Protein AF-A0A955P5E0-F1 (afdb_monomer_lite)

Radius of gyration: 22.71 Å; chains: 1; bounding box: 50×27×68 Å

Foldseek 3Di:
DPLVVLCVPLVVLLVLLVVLLVLLCCLQPVPDLPPDPPPPDDPPLPPDPFDWDQDPVRDIDGQDDDPPPPPPPPCDPVNLVVLLVVLNVLSVVLNVLSVVSNVLSVCSSVVPDDPPVVVVVSVVSNVPSSVSSVVSSVSSCVSNVNDNDDDD

pLDDT: mean 70.62, std 19.81, range [34.47, 94.75]

Sequence (152 aa):
MRLRNRILIGVPYSAIGLFLAAVAVFDVFWFPGIEDYEPPHACACGECLHSFVRSLDGNMYCSVFPPREVKMASVTTGAVISRRVLGSLVALSALAAAMLSLLIGVSWMSGRATPDIARKWFNFVAIILPPIALCLLIKSVELKAVYGFTPL

Structure (mmCIF, N/CA/C/O backbone):
data_AF-A0A955P5E0-F1
#
_entry.id   AF-A0A955P5E0-F1
#
loop_
_atom_site.group_PDB
_atom_site.id
_atom_site.type_symbol
_atom_site.label_atom_id
_atom_site.label_alt_id
_atom_site.label_comp_id
_atom_site.label_asym_id
_atom_site.label_entity_id
_atom_site.label_seq_id
_atom_site.pdbx_PDB_ins_code
_atom_site.Cartn_x
_atom_site.Cartn_y
_atom_site.Cartn_z
_atom_site.occupancy
_atom_site.B_iso_or_equiv
_atom_site.auth_seq_id
_atom_site.auth_comp_id
_atom_site.auth_asym_id
_atom_site.auth_atom_id
_atom_site.pdbx_PDB_model_num
ATOM 1 N N . MET A 1 1 ? -19.919 4.080 24.667 1.00 64.06 1 MET A N 1
ATOM 2 C CA . MET A 1 1 ? -20.421 3.961 23.272 1.00 64.06 1 MET A CA 1
ATOM 3 C C . MET A 1 1 ? -21.259 2.694 23.170 1.00 64.06 1 MET A C 1
ATOM 5 O O . MET A 1 1 ? -20.769 1.658 23.600 1.00 64.06 1 MET A O 1
ATOM 9 N N . ARG A 1 2 ? -22.493 2.758 22.644 1.00 81.31 2 ARG A N 1
ATOM 10 C CA . ARG A 1 2 ? -23.329 1.562 22.411 1.00 81.31 2 ARG A CA 1
ATOM 11 C C . ARG A 1 2 ? -22.650 0.637 21.389 1.00 81.31 2 ARG A C 1
ATOM 13 O O . ARG A 1 2 ? -22.046 1.144 20.445 1.00 81.31 2 ARG A O 1
ATOM 20 N N . LEU A 1 3 ? -22.778 -0.683 21.557 1.00 81.31 3 LEU A N 1
ATOM 21 C CA . LEU A 1 3 ? -22.206 -1.715 20.671 1.00 81.31 3 LEU A CA 1
ATOM 22 C C . LEU A 1 3 ? -22.470 -1.420 19.184 1.00 81.31 3 LEU A C 1
ATOM 24 O O . LEU A 1 3 ? -21.552 -1.437 18.371 1.00 81.31 3 LEU A O 1
ATOM 28 N N . ARG A 1 4 ? -23.702 -1.011 18.860 1.00 84.06 4 ARG A N 1
ATOM 29 C CA . ARG A 1 4 ? -24.124 -0.594 17.516 1.00 84.06 4 ARG A CA 1
ATOM 30 C C . ARG A 1 4 ? -23.232 0.494 16.900 1.00 84.06 4 ARG A C 1
ATOM 32 O O . ARG A 1 4 ? -22.863 0.381 15.739 1.00 84.06 4 ARG A O 1
ATOM 39 N N . ASN A 1 5 ? -22.827 1.509 17.666 1.00 81.06 5 ASN A N 1
ATOM 40 C CA . ASN A 1 5 ? -21.969 2.585 17.150 1.00 81.06 5 ASN A CA 1
ATOM 41 C C . ASN A 1 5 ? -20.523 2.120 16.931 1.00 81.06 5 ASN A C 1
ATOM 43 O O . ASN A 1 5 ? -19.829 2.685 16.096 1.00 81.06 5 ASN A O 1
ATOM 47 N N . ARG A 1 6 ? -20.061 1.102 17.671 1.00 81.06 6 ARG A N 1
ATOM 48 C CA . ARG A 1 6 ? -18.726 0.519 17.468 1.00 81.06 6 ARG A CA 1
ATOM 49 C C . ARG A 1 6 ? -18.668 -0.265 16.161 1.00 81.06 6 ARG A C 1
ATOM 51 O O . ARG A 1 6 ? -17.717 -0.102 15.411 1.00 81.06 6 ARG A O 1
ATOM 58 N N . ILE A 1 7 ? -19.707 -1.050 15.878 1.00 84.94 7 ILE A N 1
ATOM 59 C CA . ILE A 1 7 ? -19.813 -1.854 14.652 1.00 84.94 7 ILE A CA 1
ATOM 60 C C . ILE A 1 7 ? -19.956 -0.951 13.422 1.00 84.94 7 ILE A C 1
ATOM 62 O O . ILE A 1 7 ? -19.221 -1.126 12.457 1.00 84.94 7 ILE A O 1
ATOM 66 N N . LEU A 1 8 ? -20.840 0.054 13.483 1.00 85.81 8 LEU A N 1
ATOM 67 C CA . LEU A 1 8 ? -21.089 0.976 12.365 1.00 85.81 8 LEU A CA 1
ATOM 68 C C . LEU A 1 8 ? -19.836 1.725 11.897 1.00 85.81 8 LEU A C 1
ATOM 70 O O . LEU A 1 8 ? -19.755 2.091 10.731 1.00 85.81 8 LEU A O 1
ATOM 74 N N . ILE A 1 9 ? -18.880 1.960 12.797 1.00 81.31 9 ILE A N 1
ATOM 75 C CA . ILE A 1 9 ? -17.630 2.649 12.473 1.00 81.31 9 ILE A CA 1
ATOM 76 C C . ILE A 1 9 ? -16.530 1.631 12.164 1.00 81.31 9 ILE A C 1
ATOM 78 O O . ILE A 1 9 ? -15.869 1.741 11.141 1.00 81.31 9 ILE A O 1
ATOM 82 N N . GLY A 1 10 ? -16.343 0.618 13.014 1.00 82.31 10 GLY A N 1
ATOM 83 C CA . GLY A 1 10 ? -15.235 -0.329 12.891 1.00 82.31 10 GLY A CA 1
ATOM 84 C C . GLY A 1 10 ? -15.286 -1.196 11.631 1.00 82.31 10 GLY A C 1
ATOM 85 O O . GLY A 1 10 ? -14.245 -1.410 11.015 1.00 82.31 10 GLY A O 1
ATOM 86 N N . VAL A 1 11 ? -16.478 -1.641 11.209 1.00 89.25 11 VAL A N 1
ATOM 87 C CA . VAL A 1 11 ? -16.633 -2.522 10.036 1.00 89.25 11 VAL A CA 1
ATOM 88 C C . VAL A 1 11 ? -16.156 -1.851 8.740 1.00 89.25 11 VAL A C 1
ATOM 90 O O . VAL A 1 11 ? -15.327 -2.457 8.061 1.00 89.25 11 VAL A O 1
ATOM 93 N N . PRO A 1 12 ? -16.580 -0.616 8.396 1.00 87.94 12 PRO A N 1
ATOM 94 C CA . PRO A 1 12 ? -16.049 0.091 7.231 1.00 87.94 12 PRO A CA 1
ATOM 95 C C . PRO A 1 12 ? -14.524 0.221 7.225 1.00 87.94 12 PRO A C 1
ATOM 97 O O . PRO A 1 12 ? -13.898 -0.065 6.210 1.00 87.94 12 PRO A O 1
ATOM 100 N N . TYR A 1 13 ? -13.907 0.596 8.353 1.00 84.62 13 TYR A N 1
ATOM 101 C CA . TYR A 1 13 ? -12.447 0.732 8.425 1.00 84.62 13 TYR A CA 1
ATOM 102 C C . TYR A 1 13 ? -11.733 -0.609 8.242 1.00 84.62 13 TYR A C 1
ATOM 104 O O . TYR A 1 13 ? -10.746 -0.679 7.514 1.00 84.62 13 TYR A O 1
ATOM 112 N N . SER A 1 14 ? -12.249 -1.686 8.840 1.00 88.19 14 SER A N 1
ATOM 113 C CA . SER A 1 14 ? -11.702 -3.028 8.627 1.00 88.19 14 SER A CA 1
ATOM 114 C C . SER A 1 14 ? -11.865 -3.496 7.181 1.00 88.19 14 SER A C 1
ATOM 116 O O . SER A 1 14 ? -10.928 -4.061 6.629 1.00 88.19 14 SER A O 1
ATOM 118 N N . ALA A 1 15 ? -13.009 -3.230 6.548 1.00 92.00 15 ALA A N 1
ATOM 119 C CA . ALA A 1 15 ? -13.243 -3.586 5.150 1.00 92.00 15 ALA A CA 1
ATOM 120 C C . ALA A 1 15 ? -12.300 -2.828 4.202 1.00 92.00 15 ALA A C 1
ATOM 122 O O . ALA A 1 15 ? -11.690 -3.440 3.328 1.00 92.00 15 ALA A O 1
ATOM 123 N N . ILE A 1 16 ? -12.125 -1.519 4.412 1.00 91.38 16 ILE A N 1
ATOM 124 C CA . ILE A 1 16 ? -11.198 -0.690 3.632 1.00 91.38 16 ILE A CA 1
ATOM 125 C C . ILE A 1 16 ? -9.754 -1.163 3.833 1.00 91.38 16 ILE A C 1
ATOM 127 O O . ILE A 1 16 ? -9.035 -1.357 2.857 1.00 91.38 16 ILE A O 1
ATOM 131 N N . GLY A 1 17 ? -9.334 -1.392 5.081 1.00 89.44 17 GLY A N 1
ATOM 132 C CA . GLY A 1 17 ? -7.995 -1.894 5.389 1.00 89.44 17 GLY A CA 1
ATOM 133 C C . GLY A 1 17 ? -7.722 -3.257 4.753 1.00 89.44 17 GLY A C 1
ATOM 134 O O . GLY A 1 17 ? -6.666 -3.452 4.158 1.00 89.44 17 GLY A O 1
ATOM 135 N N . LEU A 1 18 ? -8.691 -4.177 4.808 1.00 93.69 18 LEU A N 1
ATOM 136 C CA . LEU A 1 18 ? -8.588 -5.495 4.180 1.00 93.69 18 LEU A CA 1
ATOM 137 C C . LEU A 1 18 ? -8.485 -5.397 2.653 1.00 93.69 18 LEU A C 1
ATOM 139 O O . LEU A 1 18 ? -7.633 -6.052 2.060 1.00 93.69 18 LEU A O 1
ATOM 143 N N . PHE A 1 19 ? -9.320 -4.566 2.024 1.00 94.56 19 PHE A N 1
ATOM 144 C CA . PHE A 1 19 ? -9.276 -4.335 0.581 1.00 94.56 19 PHE A CA 1
ATOM 145 C C . PHE A 1 19 ? -7.917 -3.774 0.147 1.00 94.56 19 PHE A C 1
ATOM 147 O O . PHE A 1 19 ? -7.276 -4.328 -0.743 1.00 94.56 19 PHE A O 1
ATOM 154 N N . LEU A 1 20 ? -7.434 -2.724 0.818 1.00 92.44 20 LEU A N 1
ATOM 155 C CA . LEU A 1 20 ? -6.132 -2.123 0.520 1.00 92.44 20 LEU A CA 1
ATOM 156 C C . LEU A 1 20 ? -4.980 -3.107 0.755 1.00 92.44 20 LEU A C 1
ATOM 158 O O . LEU A 1 20 ? -4.034 -3.124 -0.025 1.00 92.44 20 LEU A O 1
ATOM 162 N N . ALA A 1 21 ? -5.063 -3.951 1.787 1.00 92.38 21 ALA A N 1
ATOM 163 C CA . ALA A 1 21 ? -4.054 -4.970 2.053 1.00 92.38 21 ALA A CA 1
ATOM 164 C C . ALA A 1 21 ? -4.041 -6.039 0.954 1.00 92.38 21 ALA A C 1
ATOM 166 O O . ALA A 1 21 ? -2.968 -6.408 0.489 1.00 92.38 21 ALA A O 1
ATOM 167 N N . ALA A 1 22 ? -5.210 -6.491 0.491 1.00 92.75 22 ALA A N 1
ATOM 168 C CA . ALA A 1 22 ? -5.310 -7.437 -0.617 1.00 92.75 22 ALA A CA 1
ATOM 169 C C . ALA A 1 22 ? -4.708 -6.864 -1.911 1.00 92.75 22 ALA A C 1
ATOM 171 O O . ALA A 1 22 ? -3.921 -7.540 -2.569 1.00 92.75 22 ALA A O 1
ATOM 172 N N . VAL A 1 23 ? -5.008 -5.599 -2.233 1.00 90.06 23 VAL A N 1
ATOM 173 C CA . VAL A 1 23 ? -4.413 -4.902 -3.387 1.00 90.06 23 VAL A CA 1
ATOM 174 C C . VAL A 1 23 ? -2.899 -4.756 -3.223 1.00 90.06 23 VAL A C 1
ATOM 176 O O . VAL A 1 23 ? -2.161 -4.988 -4.173 1.00 90.06 23 VAL A O 1
ATOM 179 N N . ALA A 1 24 ? -2.416 -4.427 -2.024 1.00 89.44 24 ALA A N 1
ATOM 180 C CA . ALA A 1 24 ? -0.987 -4.312 -1.750 1.00 89.44 24 ALA A CA 1
ATOM 181 C C . ALA A 1 24 ? -0.252 -5.654 -1.869 1.00 89.44 24 ALA A C 1
ATOM 183 O O . ALA A 1 24 ? 0.827 -5.709 -2.444 1.00 89.44 24 ALA A O 1
ATOM 184 N N . VAL A 1 25 ? -0.834 -6.746 -1.365 1.00 90.06 25 VAL A N 1
ATOM 185 C CA . VAL A 1 25 ? -0.291 -8.104 -1.536 1.00 90.06 25 VAL A CA 1
ATOM 186 C C . VAL A 1 25 ? -0.239 -8.463 -3.018 1.00 90.06 25 VAL A C 1
ATOM 188 O O . VAL A 1 25 ? 0.791 -8.935 -3.492 1.00 90.06 25 VAL A O 1
ATOM 191 N N . PHE A 1 26 ? -1.309 -8.191 -3.766 1.00 86.81 26 PHE A N 1
ATOM 192 C CA . PHE A 1 26 ? -1.325 -8.403 -5.210 1.00 86.81 26 PHE A CA 1
ATOM 193 C C . PHE A 1 26 ? -0.228 -7.590 -5.911 1.00 86.81 26 PHE A C 1
ATOM 195 O O . PHE A 1 26 ? 0.509 -8.128 -6.723 1.00 86.81 26 PHE A O 1
ATOM 202 N N . ASP A 1 27 ? -0.041 -6.323 -5.550 1.00 83.50 27 ASP A N 1
ATOM 203 C CA . ASP A 1 27 ? 1.008 -5.481 -6.124 1.00 83.50 27 ASP A CA 1
ATOM 204 C C . ASP A 1 27 ? 2.434 -5.924 -5.726 1.00 83.50 27 ASP A C 1
ATOM 206 O O . ASP A 1 27 ? 3.365 -5.809 -6.520 1.00 83.50 27 ASP A O 1
ATOM 210 N N . VAL A 1 28 ? 2.646 -6.460 -4.519 1.00 82.31 28 VAL A N 1
ATOM 211 C CA . VAL A 1 28 ? 3.961 -6.967 -4.079 1.00 82.31 28 VAL A CA 1
ATOM 212 C C . VAL A 1 28 ? 4.320 -8.288 -4.763 1.00 82.31 28 VAL A C 1
ATOM 214 O O . VAL A 1 28 ? 5.455 -8.444 -5.204 1.00 82.31 28 VAL A O 1
ATOM 217 N N . PHE A 1 29 ? 3.384 -9.238 -4.816 1.00 77.75 29 PHE A N 1
ATOM 218 C CA . PHE A 1 29 ? 3.670 -10.629 -5.195 1.00 77.75 29 PHE A CA 1
ATOM 219 C C . PHE A 1 29 ? 3.185 -11.013 -6.587 1.00 77.75 29 PHE A C 1
ATOM 221 O O . PHE A 1 29 ? 3.736 -11.927 -7.189 1.00 77.75 29 PHE A O 1
ATOM 228 N N . TRP A 1 30 ? 2.130 -10.361 -7.068 1.00 68.75 30 TRP A N 1
ATOM 229 C CA . TRP A 1 30 ? 1.443 -10.725 -8.301 1.00 68.75 30 TRP A CA 1
ATOM 230 C C . TRP A 1 30 ? 1.551 -9.652 -9.368 1.00 68.75 30 TRP A C 1
ATOM 232 O O . TRP A 1 30 ? 0.968 -9.836 -10.425 1.00 68.75 30 TRP A O 1
ATOM 242 N N . PHE A 1 31 ? 2.275 -8.544 -9.166 1.00 58.09 31 PHE A N 1
ATOM 243 C CA . PHE A 1 31 ? 2.616 -7.723 -10.323 1.00 58.09 31 PHE A CA 1
ATOM 244 C C . PHE A 1 31 ? 3.466 -8.624 -11.209 1.00 58.09 31 PHE A C 1
ATOM 246 O O . PHE A 1 31 ? 4.606 -8.910 -10.823 1.00 58.09 31 PHE A O 1
ATOM 253 N N . PRO A 1 32 ? 2.913 -9.147 -12.321 1.00 50.34 32 PRO A N 1
ATOM 254 C CA . PRO A 1 32 ? 3.692 -10.019 -13.146 1.00 50.34 32 PRO A CA 1
ATOM 255 C C . PRO A 1 32 ? 4.819 -9.109 -13.607 1.00 50.34 32 PRO A C 1
ATOM 257 O O . PRO A 1 32 ? 4.600 -8.082 -14.261 1.00 50.34 32 PRO A O 1
ATOM 260 N N . GLY A 1 33 ? 6.055 -9.470 -13.253 1.00 46.59 33 GLY A N 1
ATOM 261 C CA . GLY A 1 33 ? 7.084 -9.294 -14.254 1.00 46.59 33 GLY A CA 1
ATOM 262 C C . GLY A 1 33 ? 6.434 -9.830 -15.518 1.00 46.59 33 GLY A C 1
ATOM 263 O O . GLY A 1 33 ? 5.865 -10.919 -15.480 1.00 46.59 33 GLY A O 1
ATOM 264 N N . ILE A 1 34 ? 6.339 -9.009 -16.557 1.00 47.03 34 ILE A N 1
ATOM 265 C CA . ILE A 1 34 ? 5.963 -9.485 -17.882 1.00 47.03 34 ILE A CA 1
ATOM 266 C C . ILE A 1 34 ? 7.113 -10.418 -18.286 1.00 47.03 34 ILE A C 1
ATOM 268 O O . ILE A 1 34 ? 8.044 -10.032 -18.983 1.00 47.03 34 ILE A O 1
ATOM 272 N N . GLU A 1 35 ? 7.133 -11.577 -17.649 1.00 41.97 35 GLU A N 1
ATOM 273 C CA . GLU A 1 35 ? 7.847 -12.774 -17.991 1.00 41.97 35 GLU A CA 1
ATOM 274 C C . GLU A 1 35 ? 7.012 -13.270 -19.166 1.00 41.97 35 GLU A C 1
ATOM 276 O O . GLU A 1 35 ? 5.811 -13.509 -19.039 1.00 41.97 35 GLU A O 1
ATOM 281 N N . ASP A 1 36 ? 7.628 -13.232 -20.343 1.00 42.62 36 ASP A N 1
ATOM 282 C CA . ASP A 1 36 ? 7.089 -13.774 -21.588 1.00 42.62 36 ASP A CA 1
ATOM 283 C C . ASP A 1 36 ? 6.062 -12.900 -22.335 1.00 42.62 36 ASP A C 1
ATOM 285 O O . ASP A 1 36 ? 5.041 -13.384 -22.824 1.00 42.62 36 ASP A O 1
ATOM 289 N N . TYR A 1 37 ? 6.355 -11.608 -22.546 1.00 40.72 37 TYR A N 1
ATOM 290 C CA . TYR A 1 37 ? 5.840 -10.968 -23.767 1.00 40.72 37 TYR A CA 1
ATOM 291 C C . TYR A 1 37 ? 6.724 -11.375 -24.945 1.00 40.72 37 TYR A C 1
ATOM 293 O O . TYR A 1 37 ? 7.703 -10.701 -25.269 1.00 40.72 37 TYR A O 1
ATOM 301 N N . GLU A 1 38 ? 6.382 -12.494 -25.582 1.00 42.09 38 GLU A N 1
ATOM 302 C CA . GLU A 1 38 ? 6.855 -12.791 -26.931 1.00 42.09 38 GLU A CA 1
ATOM 303 C C . GLU A 1 38 ? 6.226 -11.761 -27.883 1.00 42.09 38 GLU A C 1
ATOM 305 O O . GLU A 1 38 ? 4.997 -11.712 -28.006 1.00 42.09 38 GLU A O 1
ATOM 310 N N . PRO A 1 39 ? 7.013 -10.886 -28.538 1.00 43.97 39 PRO A N 1
ATOM 311 C CA . PRO A 1 39 ? 6.449 -9.921 -29.465 1.00 43.97 39 PRO A CA 1
ATOM 312 C C . PRO A 1 39 ? 5.716 -10.671 -30.589 1.00 43.97 39 PRO A C 1
ATOM 314 O O . PRO A 1 39 ? 6.319 -11.533 -31.239 1.00 43.97 39 PRO A O 1
ATOM 317 N N . PRO A 1 40 ? 4.432 -10.361 -30.850 1.00 38.31 40 PRO A N 1
ATOM 318 C CA . PRO A 1 40 ? 3.709 -10.957 -31.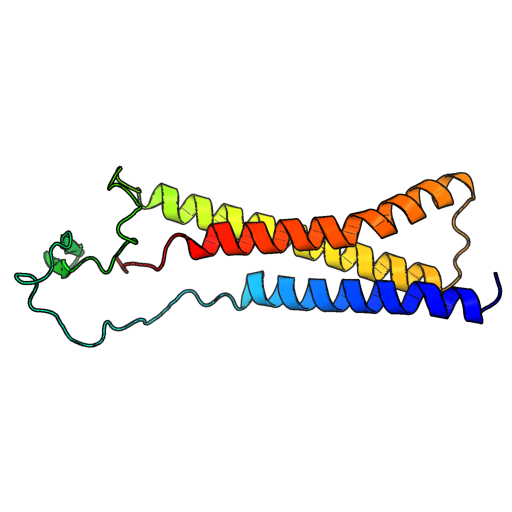956 1.00 38.31 40 PRO A CA 1
ATOM 319 C C . PRO A 1 40 ? 4.367 -10.472 -33.245 1.00 38.31 40 PRO A C 1
ATOM 321 O O . PRO A 1 40 ? 4.251 -9.310 -33.622 1.00 38.31 40 PRO A O 1
ATOM 324 N N . HIS A 1 41 ? 5.063 -11.399 -33.892 1.00 42.56 41 HIS A N 1
ATOM 325 C CA . HIS A 1 41 ? 5.818 -11.228 -35.124 1.00 42.56 41 HIS A CA 1
ATOM 326 C C . HIS A 1 41 ? 7.098 -10.398 -34.997 1.00 42.56 41 HIS A C 1
ATOM 328 O O . HIS A 1 41 ? 7.111 -9.213 -34.670 1.00 42.56 41 HIS A O 1
ATOM 334 N N . ALA A 1 42 ? 8.198 -11.050 -35.369 1.00 42.66 42 ALA A N 1
ATOM 335 C CA . ALA A 1 42 ? 9.422 -10.411 -35.803 1.00 42.66 42 ALA A CA 1
ATOM 336 C C . ALA A 1 42 ? 9.102 -9.433 -36.946 1.00 42.66 42 ALA A C 1
ATOM 338 O O . ALA A 1 42 ? 9.134 -9.801 -38.119 1.00 42.66 42 ALA A O 1
ATOM 339 N N . CYS A 1 43 ? 8.788 -8.177 -36.623 1.00 42.53 43 CYS A N 1
ATOM 340 C CA . CYS A 1 43 ? 9.025 -7.096 -37.566 1.00 42.53 43 CYS A CA 1
ATOM 341 C C . CYS A 1 43 ? 10.495 -7.214 -37.954 1.00 42.53 43 CYS A C 1
ATOM 343 O O . CYS A 1 43 ? 11.375 -7.088 -37.099 1.00 42.53 43 CYS A O 1
ATOM 345 N N . ALA A 1 44 ? 10.757 -7.514 -39.227 1.00 41.28 44 ALA A N 1
ATOM 346 C C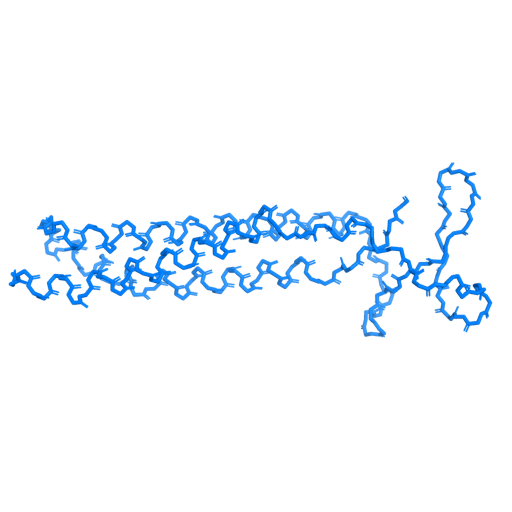A . ALA A 1 44 ? 12.097 -7.451 -39.773 1.00 41.28 44 ALA A CA 1
ATOM 347 C C . ALA A 1 44 ? 12.654 -6.075 -39.393 1.00 41.28 44 ALA A C 1
ATOM 349 O O . ALA A 1 44 ? 12.080 -5.048 -39.757 1.00 41.28 44 ALA A O 1
ATOM 350 N N . CYS A 1 45 ? 13.718 -6.061 -38.588 1.00 42.84 45 CYS A N 1
ATOM 351 C CA . CYS A 1 45 ? 14.222 -4.894 -37.858 1.00 42.84 45 CYS A CA 1
ATOM 352 C C . CYS A 1 45 ? 14.609 -3.676 -38.739 1.00 42.84 45 CYS A C 1
ATOM 354 O O . CYS A 1 45 ? 15.110 -2.687 -38.216 1.00 42.84 45 CYS A O 1
ATOM 356 N N . GLY A 1 46 ? 14.389 -3.722 -40.058 1.00 42.59 46 GLY A N 1
ATOM 357 C CA . GLY A 1 46 ? 14.546 -2.602 -40.986 1.00 42.59 46 GLY A CA 1
ATOM 358 C C . GLY A 1 46 ? 13.322 -1.685 -41.122 1.00 42.59 46 GLY A C 1
ATOM 359 O O . GLY A 1 46 ? 13.486 -0.555 -41.569 1.00 42.59 46 GLY A O 1
ATOM 360 N N . GLU A 1 47 ? 12.117 -2.120 -40.733 1.00 38.88 47 GLU A N 1
ATOM 361 C CA . GLU A 1 47 ? 10.887 -1.319 -40.921 1.00 38.88 47 GLU A CA 1
ATOM 362 C C . GLU A 1 47 ? 10.439 -0.561 -39.664 1.00 38.88 47 GLU A C 1
ATOM 364 O O . GLU A 1 47 ? 9.622 0.357 -39.734 1.00 38.88 47 GLU A O 1
ATOM 369 N N . CYS A 1 48 ? 10.998 -0.899 -38.503 1.00 42.12 48 CYS A N 1
ATOM 370 C CA . CYS A 1 48 ? 10.741 -0.184 -37.264 1.00 42.12 48 CYS A CA 1
ATOM 371 C C . CYS A 1 48 ? 11.965 0.645 -36.863 1.00 42.12 48 CYS A C 1
ATOM 373 O O . CYS A 1 48 ? 13.062 0.115 -36.732 1.00 42.12 48 CYS A O 1
ATOM 375 N N . LEU A 1 49 ? 11.759 1.942 -36.616 1.00 45.78 49 LEU A N 1
ATOM 376 C CA . LEU A 1 49 ? 12.716 2.897 -36.029 1.00 45.78 49 LEU A CA 1
ATOM 377 C C . LEU A 1 49 ? 13.061 2.542 -34.560 1.00 45.78 49 LEU A C 1
ATOM 379 O O . LEU A 1 49 ? 12.922 3.369 -33.661 1.00 45.78 49 LEU A O 1
ATOM 383 N N . HIS A 1 50 ? 13.446 1.298 -34.283 1.00 48.56 50 HIS A N 1
ATOM 384 C CA . HIS A 1 50 ? 13.747 0.800 -32.943 1.00 48.56 50 HIS A CA 1
ATOM 385 C C . HIS A 1 50 ? 15.254 0.594 -32.772 1.00 48.56 50 HIS A C 1
ATOM 387 O O . HIS A 1 50 ? 15.960 0.218 -33.704 1.00 48.56 50 HIS A O 1
ATOM 393 N N . SER A 1 51 ? 15.755 0.871 -31.568 1.00 47.78 51 SER A N 1
ATOM 394 C CA . SER A 1 51 ? 17.136 0.579 -31.184 1.00 47.78 51 SER A CA 1
ATOM 395 C C . SER A 1 51 ? 17.413 -0.932 -31.167 1.00 47.78 51 SER A C 1
ATOM 397 O O . SER A 1 51 ? 16.504 -1.750 -31.028 1.00 47.78 51 SER A O 1
ATOM 399 N N . PHE A 1 52 ? 18.682 -1.312 -31.303 1.00 53.28 52 PHE A N 1
ATOM 400 C CA . PHE A 1 52 ? 19.133 -2.706 -31.2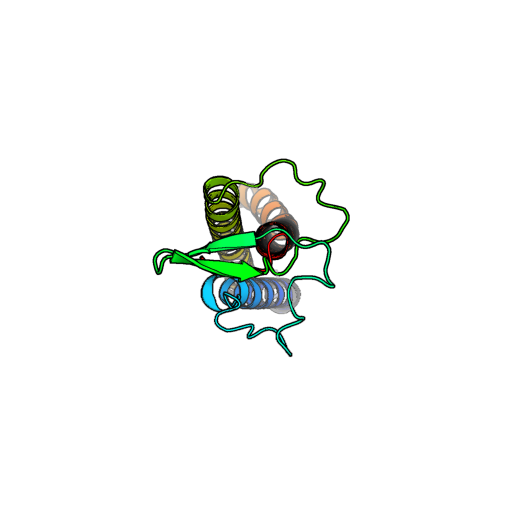47 1.00 53.28 52 PHE A CA 1
ATOM 401 C C . PHE A 1 52 ? 19.898 -2.938 -29.943 1.00 53.28 52 PHE A C 1
ATOM 403 O O . PHE A 1 52 ? 20.676 -2.077 -29.528 1.00 53.28 52 PHE A O 1
ATOM 410 N N . VAL A 1 53 ? 19.717 -4.102 -29.317 1.00 52.88 53 VAL A N 1
ATOM 411 C CA . VAL A 1 53 ? 20.557 -4.553 -28.197 1.00 52.88 53 VAL A CA 1
ATOM 412 C C . VAL A 1 53 ? 21.272 -5.831 -28.618 1.00 52.88 53 VAL A C 1
ATOM 414 O O . VAL A 1 53 ? 20.675 -6.720 -29.224 1.00 52.88 53 VAL A O 1
ATOM 417 N N . ARG A 1 54 ? 22.575 -5.904 -28.337 1.00 45.09 54 ARG A N 1
ATOM 418 C CA . ARG A 1 54 ? 23.387 -7.098 -28.581 1.00 45.09 54 ARG A CA 1
ATOM 419 C C . ARG A 1 54 ? 23.318 -7.982 -27.342 1.00 45.09 54 ARG A C 1
ATOM 421 O O . ARG A 1 54 ? 23.730 -7.529 -26.276 1.00 45.09 54 ARG A O 1
ATOM 428 N N . SER A 1 55 ? 22.787 -9.193 -27.477 1.00 45.53 55 SER A N 1
ATOM 429 C CA . SER A 1 55 ? 22.729 -10.138 -26.359 1.00 45.53 55 SER A CA 1
ATOM 430 C C . SER A 1 55 ? 24.072 -10.859 -26.179 1.00 45.53 55 SER A C 1
ATOM 432 O O . SER A 1 55 ? 25.005 -10.713 -26.978 1.00 45.53 55 SER A O 1
ATOM 434 N N . LEU A 1 56 ? 24.189 -11.607 -25.081 1.00 43.31 56 LEU A N 1
ATOM 435 C CA . LEU A 1 56 ? 25.396 -12.325 -24.658 1.00 43.31 56 LEU A CA 1
ATOM 436 C C . LEU A 1 56 ? 25.806 -13.443 -25.630 1.00 43.31 56 LEU A C 1
ATOM 438 O O . LEU A 1 56 ? 26.971 -13.832 -25.661 1.00 43.31 56 LEU A O 1
ATOM 442 N N . ASP A 1 57 ? 24.867 -13.925 -26.440 1.00 60.38 57 ASP A N 1
ATOM 443 C CA . ASP A 1 57 ? 25.082 -14.877 -27.535 1.00 60.38 57 ASP A CA 1
ATOM 444 C C . ASP A 1 57 ? 25.693 -14.227 -28.796 1.00 60.38 57 ASP A C 1
ATOM 446 O O . ASP A 1 57 ? 26.048 -14.916 -29.751 1.00 60.38 57 ASP A O 1
ATOM 450 N N . GLY A 1 58 ? 25.841 -12.898 -28.805 1.00 45.69 58 GLY A N 1
ATOM 451 C CA . GLY A 1 58 ? 26.354 -12.122 -29.930 1.00 45.69 58 GLY A CA 1
ATOM 452 C C . GLY A 1 58 ? 25.299 -11.732 -30.968 1.00 45.69 58 GLY A C 1
ATOM 453 O O . GLY A 1 58 ? 25.639 -10.967 -31.880 1.00 45.69 58 GLY A O 1
ATOM 454 N N . ASN A 1 59 ? 24.051 -12.186 -30.815 1.00 44.22 59 ASN A N 1
ATOM 455 C CA . ASN A 1 59 ? 22.935 -11.875 -31.705 1.00 44.22 59 ASN A CA 1
ATOM 456 C C . ASN A 1 59 ? 22.334 -10.494 -31.390 1.00 44.22 59 ASN A C 1
ATOM 458 O O . ASN A 1 59 ? 22.443 -9.974 -30.276 1.00 44.22 59 ASN A O 1
ATOM 462 N N . MET A 1 60 ? 21.723 -9.866 -32.399 1.00 44.50 60 MET A N 1
ATOM 463 C CA . MET A 1 60 ? 21.076 -8.556 -32.267 1.00 44.50 60 MET A CA 1
ATOM 464 C C . MET A 1 60 ? 19.563 -8.719 -32.164 1.00 44.50 60 MET A C 1
ATOM 466 O O . MET A 1 60 ? 18.941 -9.294 -33.054 1.00 44.50 60 MET A O 1
ATOM 470 N N . TYR A 1 61 ? 18.981 -8.163 -31.105 1.00 49.31 61 TYR A N 1
ATOM 471 C CA . TYR A 1 61 ? 17.547 -8.198 -30.843 1.00 49.31 61 TYR A CA 1
ATOM 472 C C . TYR A 1 61 ? 16.956 -6.791 -30.991 1.00 49.31 61 TYR A C 1
ATOM 474 O O . TYR A 1 61 ? 17.563 -5.789 -30.597 1.00 49.31 61 TYR A O 1
ATOM 482 N N . CYS A 1 62 ? 15.766 -6.711 -31.588 1.00 50.81 62 CYS A N 1
ATOM 483 C CA . CYS A 1 62 ? 14.994 -5.475 -31.694 1.00 50.81 62 CYS A CA 1
ATOM 484 C C . CYS A 1 62 ? 14.543 -5.033 -30.285 1.00 50.81 62 CYS A C 1
ATOM 486 O O . CYS A 1 62 ? 13.866 -5.792 -29.592 1.00 50.81 62 CYS A O 1
ATOM 488 N N . SER A 1 63 ? 14.875 -3.810 -29.848 1.00 50.78 63 SER A N 1
ATOM 489 C CA . SER A 1 63 ? 14.395 -3.299 -28.559 1.00 50.78 63 SER A CA 1
ATOM 490 C C . SER A 1 63 ? 12.901 -2.972 -28.662 1.00 50.78 63 SER A C 1
ATOM 492 O O . SER A 1 63 ? 12.511 -2.010 -29.329 1.00 50.78 63 SER A O 1
ATOM 494 N N . VAL A 1 64 ? 12.057 -3.769 -28.016 1.00 52.25 64 VAL A N 1
ATOM 495 C CA . VAL A 1 64 ? 10.613 -3.532 -27.913 1.00 52.25 64 VAL A CA 1
ATOM 496 C C . VAL A 1 64 ? 10.362 -2.322 -27.004 1.00 52.25 64 VAL A C 1
ATOM 498 O O . VAL A 1 64 ? 10.305 -2.489 -25.800 1.00 52.25 64 VAL A O 1
ATOM 501 N N . PHE A 1 65 ? 10.215 -1.127 -27.595 1.00 46.91 65 PHE A N 1
ATOM 502 C CA . PHE A 1 65 ? 9.667 0.112 -27.003 1.00 46.91 65 PHE A CA 1
ATOM 503 C C . PHE A 1 65 ? 10.247 0.617 -25.650 1.00 46.91 65 PHE A C 1
ATOM 505 O O . PHE A 1 65 ? 10.340 -0.077 -24.646 1.00 46.91 65 PHE A O 1
ATOM 512 N N . PRO A 1 66 ? 10.425 1.940 -25.534 1.00 42.28 66 PRO A N 1
ATOM 513 C CA . PRO A 1 66 ? 9.571 2.672 -24.596 1.00 42.28 66 PRO A CA 1
ATOM 514 C C . PRO A 1 66 ? 8.637 3.610 -25.376 1.00 42.28 66 PRO A C 1
ATOM 516 O O . PRO A 1 66 ? 8.916 3.918 -26.537 1.00 42.28 66 PRO A O 1
ATOM 519 N N . PRO A 1 67 ? 7.498 4.052 -24.804 1.00 43.28 67 PRO A N 1
ATOM 520 C CA . PRO A 1 67 ? 6.576 4.955 -25.494 1.00 43.28 67 PRO A CA 1
ATOM 521 C C . PRO A 1 67 ? 7.320 6.176 -26.051 1.00 43.28 67 PRO A C 1
ATOM 523 O O . PRO A 1 67 ? 8.225 6.695 -25.399 1.00 43.28 67 PRO A O 1
ATOM 526 N N . ARG A 1 68 ? 6.909 6.639 -27.245 1.00 40.53 68 ARG A N 1
ATOM 527 C CA . ARG A 1 68 ? 7.487 7.746 -28.048 1.00 40.53 68 ARG A CA 1
ATOM 528 C C . ARG A 1 68 ? 7.826 9.035 -27.278 1.00 40.53 68 ARG A C 1
ATOM 530 O O . ARG A 1 68 ? 8.538 9.883 -27.806 1.00 40.53 68 ARG A O 1
ATOM 537 N N . GLU A 1 69 ? 7.317 9.197 -26.063 1.00 40.78 69 GLU A N 1
ATOM 538 C CA . GLU A 1 69 ? 7.517 10.368 -25.207 1.00 40.78 69 GLU A CA 1
ATOM 539 C C . GLU A 1 69 ? 8.692 10.234 -24.230 1.00 40.78 69 GLU A C 1
ATOM 541 O O . GLU A 1 69 ? 9.183 11.242 -23.716 1.00 40.78 69 GLU A O 1
ATOM 546 N N . VAL A 1 70 ? 9.219 9.024 -24.018 1.00 42.41 70 VAL A N 1
ATOM 547 C CA . VAL A 1 70 ? 10.504 8.850 -23.340 1.00 42.41 70 VAL A CA 1
ATOM 548 C C . VAL A 1 70 ? 11.577 9.184 -24.365 1.00 42.41 70 VAL A C 1
ATOM 550 O O . VAL A 1 70 ? 12.123 8.307 -25.035 1.00 42.41 70 VAL A O 1
ATOM 553 N N . LYS A 1 71 ? 11.866 10.486 -24.512 1.00 40.38 71 LYS A N 1
ATOM 554 C CA . LYS A 1 71 ? 13.132 10.964 -25.084 1.00 40.38 71 LYS A CA 1
ATOM 555 C C . LYS A 1 71 ? 14.216 10.005 -24.610 1.00 40.38 71 LYS A C 1
ATOM 557 O O . LYS A 1 71 ? 14.355 9.822 -23.401 1.00 40.38 71 LYS A O 1
ATOM 562 N N . MET A 1 72 ? 14.933 9.397 -25.553 1.00 41.53 72 MET A N 1
ATOM 563 C CA . MET A 1 72 ? 16.020 8.445 -25.323 1.00 41.53 72 MET A CA 1
ATOM 564 C C . MET A 1 72 ? 17.219 9.099 -24.612 1.00 41.53 72 MET A C 1
ATOM 566 O O . MET A 1 72 ? 18.341 9.106 -25.105 1.00 41.53 72 MET A O 1
ATOM 570 N N . ALA A 1 73 ? 16.999 9.674 -23.436 1.00 41.72 73 ALA A N 1
ATOM 571 C CA . ALA A 1 73 ? 18.028 9.907 -22.452 1.00 41.72 73 ALA A CA 1
ATOM 572 C C . ALA A 1 73 ? 18.266 8.552 -21.786 1.00 41.72 73 ALA A C 1
ATOM 574 O O . ALA A 1 73 ? 17.585 8.217 -20.822 1.00 41.72 73 ALA A O 1
ATOM 575 N N . SER A 1 74 ? 19.137 7.748 -22.405 1.00 51.59 74 SER A N 1
ATOM 576 C CA . SER A 1 74 ? 19.796 6.550 -21.862 1.00 51.59 74 SER A CA 1
ATOM 577 C C . SER A 1 74 ? 19.249 6.082 -20.505 1.00 51.59 74 SER A C 1
ATOM 579 O O . SER A 1 74 ? 19.835 6.361 -19.453 1.00 51.59 74 SER A O 1
ATOM 581 N N . VAL A 1 75 ? 18.107 5.393 -20.502 1.00 54.34 75 VAL A N 1
ATOM 582 C CA . VAL A 1 75 ? 17.613 4.760 -19.279 1.00 54.34 75 VAL A CA 1
ATOM 583 C C . VAL A 1 75 ? 18.528 3.567 -19.033 1.00 54.34 75 VAL A C 1
ATOM 585 O O . VAL A 1 75 ? 18.456 2.565 -19.736 1.00 54.34 75 VAL A O 1
ATOM 588 N N . THR A 1 76 ? 19.458 3.702 -18.090 1.00 64.06 76 THR A N 1
ATOM 589 C CA . THR A 1 76 ? 20.397 2.626 -17.763 1.00 64.06 76 THR A CA 1
ATOM 590 C C . THR A 1 76 ? 19.656 1.471 -17.091 1.00 64.06 76 THR A C 1
ATOM 592 O O . THR A 1 76 ? 18.681 1.683 -16.368 1.00 64.06 76 THR A O 1
ATOM 595 N N . THR A 1 77 ? 20.144 0.239 -17.248 1.00 66.06 77 THR A N 1
ATOM 596 C CA . THR A 1 77 ? 19.604 -0.939 -16.544 1.00 66.06 77 THR A CA 1
ATOM 597 C C . THR A 1 77 ? 19.526 -0.706 -15.028 1.00 66.06 77 THR A C 1
ATOM 599 O O . THR A 1 77 ? 18.551 -1.086 -14.382 1.00 66.06 77 THR A O 1
ATOM 602 N N . GLY A 1 78 ? 20.497 0.023 -14.461 1.00 66.31 78 GLY A N 1
ATOM 603 C CA . GLY A 1 78 ? 20.481 0.440 -13.055 1.00 66.31 78 GLY A CA 1
ATOM 604 C C . GLY A 1 78 ? 19.313 1.366 -12.690 1.00 66.31 78 GLY A C 1
ATOM 605 O O . GLY A 1 78 ? 18.748 1.241 -11.603 1.00 66.31 78 GLY A O 1
ATOM 606 N N . ALA A 1 79 ? 18.889 2.257 -13.590 1.00 66.81 79 ALA A N 1
ATOM 607 C CA . ALA A 1 79 ? 17.718 3.110 -13.381 1.00 66.81 79 ALA A CA 1
ATOM 608 C C . ALA A 1 79 ? 16.404 2.302 -13.370 1.00 66.81 79 ALA A C 1
ATOM 610 O O . ALA A 1 79 ? 15.507 2.594 -12.578 1.00 66.81 79 ALA A O 1
ATOM 611 N N . VAL A 1 80 ? 16.303 1.251 -14.191 1.00 70.06 80 VAL A N 1
ATOM 612 C CA . VAL A 1 80 ? 15.139 0.345 -14.206 1.00 70.06 80 VAL A CA 1
ATOM 613 C C . VAL A 1 80 ? 15.083 -0.497 -12.930 1.00 70.06 80 VAL A C 1
ATOM 615 O O . VAL A 1 80 ? 14.042 -0.559 -12.273 1.00 70.06 80 VAL A O 1
ATOM 618 N N . ILE A 1 81 ? 16.211 -1.101 -12.536 1.00 72.56 81 ILE A N 1
ATOM 619 C CA . ILE A 1 81 ? 16.307 -1.917 -11.315 1.00 72.56 81 ILE A CA 1
ATOM 620 C C . ILE A 1 81 ? 15.995 -1.069 -10.077 1.00 72.56 81 ILE A C 1
ATOM 622 O O . ILE A 1 81 ? 15.157 -1.454 -9.264 1.00 72.56 81 ILE A O 1
ATOM 626 N N . SER A 1 82 ? 16.610 0.110 -9.947 1.00 75.31 82 SER A N 1
ATOM 627 C CA . SER A 1 82 ? 16.392 0.991 -8.790 1.00 75.31 82 SER A CA 1
ATOM 628 C C . SER A 1 82 ? 14.935 1.434 -8.651 1.00 75.31 82 SER A C 1
ATOM 630 O O . SER A 1 82 ? 14.408 1.429 -7.541 1.00 75.31 82 SER A O 1
ATOM 632 N N . ARG A 1 83 ? 14.242 1.743 -9.754 1.00 76.19 83 ARG A N 1
ATOM 633 C CA . ARG A 1 83 ? 12.812 2.086 -9.720 1.00 76.19 83 ARG A CA 1
ATOM 634 C C . ARG A 1 83 ? 11.919 0.910 -9.351 1.00 76.19 83 ARG A C 1
ATOM 636 O O . ARG A 1 83 ? 10.963 1.114 -8.613 1.00 76.19 83 ARG A O 1
ATOM 643 N N . ARG A 1 84 ? 12.237 -0.310 -9.788 1.00 75.62 84 ARG A N 1
ATOM 644 C CA . ARG A 1 84 ? 11.508 -1.524 -9.374 1.00 75.62 84 ARG A CA 1
ATOM 645 C C . ARG A 1 84 ? 11.675 -1.817 -7.894 1.00 75.62 84 ARG A C 1
ATOM 647 O O . ARG A 1 84 ? 10.692 -2.101 -7.210 1.00 75.62 84 ARG A O 1
ATOM 654 N N . VAL A 1 85 ? 12.906 -1.708 -7.395 1.00 82.50 85 VAL A N 1
ATOM 655 C CA . VAL A 1 85 ? 13.194 -1.833 -5.963 1.00 82.50 85 VAL A CA 1
ATOM 656 C C . VAL A 1 85 ? 12.424 -0.763 -5.195 1.00 82.50 85 VAL A C 1
ATOM 658 O O . VAL A 1 85 ? 11.718 -1.088 -4.245 1.00 82.50 85 VAL A O 1
ATOM 661 N N . LEU A 1 86 ? 12.467 0.492 -5.650 1.00 86.19 86 LEU A N 1
ATOM 662 C CA . LEU A 1 86 ? 11.732 1.587 -5.025 1.00 86.19 86 LEU A CA 1
ATOM 663 C C . LEU A 1 86 ? 10.216 1.348 -5.046 1.00 86.19 86 LEU A C 1
ATOM 665 O O . LEU A 1 86 ? 9.572 1.484 -4.013 1.00 86.19 86 LEU A O 1
ATOM 669 N N . GLY A 1 87 ? 9.651 0.928 -6.179 1.00 85.38 87 GLY A N 1
ATOM 670 C CA . GLY A 1 87 ? 8.239 0.569 -6.297 1.00 85.38 87 GLY A CA 1
ATOM 671 C C . GLY A 1 87 ? 7.854 -0.547 -5.326 1.00 85.38 87 GLY A C 1
ATOM 672 O O . GLY A 1 87 ? 6.837 -0.446 -4.645 1.00 85.38 87 GLY A O 1
ATOM 673 N N . SER A 1 88 ? 8.695 -1.570 -5.178 1.00 84.75 88 SER A N 1
ATOM 674 C CA . SER A 1 88 ? 8.470 -2.674 -4.233 1.00 84.75 88 SER A CA 1
ATOM 675 C C . SER A 1 88 ? 8.518 -2.207 -2.774 1.00 84.75 88 SER A C 1
ATOM 677 O O . SER A 1 88 ? 7.653 -2.570 -1.981 1.00 84.75 88 SER A O 1
ATOM 679 N N . LEU A 1 89 ? 9.470 -1.339 -2.416 1.00 89.56 89 LEU A N 1
ATOM 680 C CA . LEU A 1 89 ? 9.539 -0.734 -1.080 1.00 89.56 89 LEU A CA 1
ATOM 681 C C . LEU A 1 89 ? 8.305 0.128 -0.781 1.00 89.56 89 LEU A C 1
ATOM 683 O O . LEU A 1 89 ? 7.746 0.061 0.315 1.00 89.56 89 LEU A O 1
ATOM 687 N N . VAL A 1 90 ? 7.841 0.900 -1.766 1.00 90.88 90 VAL A N 1
ATOM 688 C CA . VAL A 1 90 ? 6.615 1.697 -1.655 1.00 90.88 90 VAL A CA 1
ATOM 689 C C . VAL A 1 90 ? 5.391 0.785 -1.480 1.00 90.88 90 VAL A C 1
ATOM 691 O O . VAL A 1 90 ? 4.572 1.050 -0.601 1.00 90.88 90 VAL A O 1
ATOM 694 N N . ALA A 1 91 ? 5.299 -0.326 -2.215 1.00 88.88 91 ALA A N 1
ATOM 695 C CA . ALA A 1 91 ? 4.228 -1.318 -2.061 1.00 88.88 91 ALA A CA 1
ATOM 696 C C . ALA A 1 91 ? 4.194 -1.919 -0.648 1.00 88.88 91 ALA A C 1
ATOM 698 O O . ALA A 1 91 ? 3.139 -1.996 -0.019 1.00 88.88 91 ALA A O 1
ATOM 699 N N . LEU A 1 92 ? 5.363 -2.281 -0.108 1.00 92.69 92 LEU A N 1
ATOM 700 C CA . LEU A 1 92 ? 5.492 -2.790 1.259 1.00 92.69 92 LEU A CA 1
ATOM 701 C C . LEU A 1 92 ? 5.068 -1.745 2.299 1.00 92.69 92 LEU A C 1
ATOM 703 O O . LEU A 1 92 ? 4.386 -2.082 3.268 1.00 92.69 92 LEU A O 1
ATOM 707 N N . SER A 1 93 ? 5.410 -0.468 2.093 1.00 92.56 93 SER A N 1
ATOM 708 C CA . SER A 1 93 ? 4.941 0.608 2.976 1.00 92.56 93 SER A CA 1
ATOM 709 C C . SER A 1 93 ? 3.419 0.788 2.911 1.00 92.56 93 SER A C 1
ATOM 711 O O . SER A 1 93 ? 2.775 1.009 3.940 1.00 92.56 93 SER A O 1
ATOM 713 N N . ALA A 1 94 ? 2.825 0.609 1.727 1.00 91.88 94 ALA A N 1
ATOM 714 C CA . ALA A 1 94 ? 1.382 0.653 1.542 1.00 91.88 94 ALA A CA 1
ATOM 715 C C . ALA A 1 94 ? 0.684 -0.515 2.252 1.00 91.88 94 ALA A C 1
ATOM 717 O O . ALA A 1 94 ? -0.332 -0.312 2.917 1.00 91.88 94 ALA A O 1
ATOM 718 N N . LEU A 1 95 ? 1.266 -1.718 2.182 1.00 93.44 95 LEU A N 1
ATOM 719 C CA . LEU A 1 95 ? 0.793 -2.897 2.906 1.00 93.44 95 LEU A CA 1
ATOM 720 C C . LEU A 1 95 ? 0.835 -2.676 4.423 1.00 93.44 95 LEU A C 1
ATOM 722 O O . LEU A 1 95 ? -0.143 -2.959 5.113 1.00 93.44 95 LEU A O 1
ATOM 726 N N . ALA A 1 96 ? 1.935 -2.128 4.947 1.00 93.44 96 ALA A N 1
ATOM 727 C CA . ALA A 1 96 ? 2.054 -1.812 6.369 1.00 93.44 96 ALA A CA 1
ATOM 728 C C . ALA A 1 96 ? 0.966 -0.823 6.824 1.00 93.44 96 ALA A C 1
ATOM 730 O O . ALA A 1 96 ? 0.322 -1.035 7.855 1.00 93.44 96 ALA A O 1
ATOM 731 N N . ALA A 1 97 ? 0.702 0.219 6.030 1.00 92.75 97 ALA A N 1
ATOM 732 C CA . ALA A 1 97 ? -0.379 1.161 6.296 1.00 92.75 97 ALA A CA 1
ATOM 733 C C . ALA A 1 97 ? -1.767 0.483 6.226 1.00 92.75 97 ALA A C 1
ATOM 735 O O . ALA A 1 97 ? -2.591 0.638 7.129 1.00 92.75 97 ALA A O 1
ATOM 736 N N . ALA A 1 98 ? -2.031 -0.341 5.215 1.00 91.69 98 ALA A N 1
ATOM 737 C CA . ALA A 1 98 ? -3.296 -1.065 5.107 1.00 91.69 98 ALA A CA 1
ATOM 738 C C . ALA A 1 98 ? -3.547 -1.991 6.316 1.00 91.69 98 ALA A C 1
ATOM 740 O O . ALA A 1 98 ? -4.637 -1.983 6.896 1.00 91.69 98 ALA A O 1
ATOM 741 N N . MET A 1 99 ? -2.514 -2.710 6.768 1.00 93.25 99 MET A N 1
ATOM 742 C CA . MET A 1 99 ? -2.576 -3.567 7.956 1.00 93.25 99 MET A CA 1
ATOM 743 C C . MET A 1 99 ? -2.836 -2.772 9.237 1.00 93.25 99 MET A C 1
ATOM 745 O O . MET A 1 99 ? -3.665 -3.172 10.054 1.00 93.25 99 MET A O 1
ATOM 749 N N . LEU A 1 100 ? -2.190 -1.617 9.411 1.00 90.88 100 LEU A N 1
ATOM 750 C CA . LEU A 1 100 ? -2.464 -0.724 10.538 1.00 90.88 100 LEU A CA 1
ATOM 751 C C . LEU A 1 100 ? -3.916 -0.220 10.523 1.00 90.88 100 LEU A C 1
ATOM 753 O O . LEU A 1 100 ? -4.564 -0.207 11.568 1.00 90.88 100 LEU A O 1
ATOM 757 N N . SER A 1 101 ? -4.459 0.131 9.353 1.00 89.38 101 SER A N 1
ATOM 758 C CA . SER A 1 101 ? -5.866 0.530 9.207 1.00 89.38 101 SER A CA 1
ATOM 759 C C . SER A 1 101 ? -6.834 -0.601 9.586 1.00 89.38 101 SER A C 1
ATOM 761 O O . SER A 1 101 ? -7.785 -0.382 10.343 1.00 89.38 101 SER A O 1
ATOM 763 N N . LEU A 1 102 ? -6.544 -1.832 9.152 1.00 89.31 102 LEU A N 1
ATOM 764 C CA . LEU A 1 102 ? -7.307 -3.023 9.526 1.00 89.31 102 LEU A CA 1
ATOM 765 C C . LEU A 1 102 ? -7.297 -3.246 11.047 1.00 89.31 102 LEU A C 1
ATOM 767 O O . LEU A 1 102 ? -8.357 -3.415 11.655 1.00 89.31 102 LEU A O 1
ATOM 771 N N . LEU A 1 103 ? -6.112 -3.201 11.667 1.00 89.06 103 LEU A N 1
ATOM 772 C CA . LEU A 1 103 ? -5.938 -3.364 13.113 1.00 89.06 103 LEU A CA 1
ATOM 773 C C . LEU A 1 103 ? -6.673 -2.279 13.907 1.00 89.06 103 LEU A C 1
ATOM 775 O O . LEU A 1 103 ? -7.256 -2.572 14.951 1.00 89.06 103 LEU A O 1
ATOM 779 N N . ILE A 1 104 ? -6.698 -1.043 13.403 1.00 85.75 104 ILE A N 1
ATOM 780 C CA . ILE A 1 104 ? -7.470 0.062 13.981 1.00 85.75 104 ILE A CA 1
ATOM 781 C C . ILE A 1 104 ? -8.970 -0.256 13.967 1.00 85.75 104 ILE A C 1
ATOM 783 O O . ILE A 1 104 ? -9.624 -0.120 15.003 1.00 85.75 104 ILE A O 1
ATOM 787 N N . GLY A 1 105 ? -9.514 -0.728 12.840 1.00 85.31 105 GLY A N 1
ATOM 788 C CA . GLY A 1 105 ? -10.922 -1.125 12.734 1.00 85.31 105 GLY A CA 1
ATOM 789 C C . GLY A 1 105 ? -11.285 -2.266 13.692 1.00 85.31 105 GLY A C 1
ATOM 790 O O . GLY A 1 105 ? -12.265 -2.171 14.437 1.00 85.31 105 GLY A O 1
ATOM 791 N N . VAL A 1 106 ? -10.435 -3.297 13.772 1.00 88.00 106 VAL A N 1
ATOM 792 C CA . VAL A 1 106 ? -10.606 -4.426 14.706 1.00 88.00 106 VAL A CA 1
ATOM 793 C C . VAL A 1 106 ? -10.541 -3.953 16.159 1.00 88.00 106 VAL A C 1
ATOM 795 O O . VAL A 1 106 ? -11.386 -4.325 16.977 1.00 88.00 106 VAL A O 1
ATOM 798 N N . SER A 1 107 ? -9.589 -3.075 16.483 1.00 86.12 107 SER A N 1
ATOM 799 C CA . SER A 1 107 ? -9.468 -2.465 17.809 1.00 86.12 107 SER A CA 1
ATOM 800 C C . SER A 1 107 ? -10.737 -1.690 18.186 1.00 86.12 107 SER A C 1
ATOM 802 O O . SER A 1 107 ? -11.259 -1.855 19.292 1.00 86.12 107 SER A O 1
ATOM 804 N N . TRP A 1 108 ? -11.318 -0.938 17.246 1.00 82.94 108 TRP A N 1
ATOM 805 C CA . TRP A 1 108 ? -12.563 -0.195 17.455 1.00 82.94 108 TRP A CA 1
ATOM 806 C C . TRP A 1 108 ? -13.752 -1.113 17.769 1.00 82.94 108 TRP A C 1
ATOM 808 O O . TRP A 1 108 ? -14.546 -0.828 18.674 1.00 82.94 108 TRP A O 1
ATOM 818 N N . MET A 1 109 ? -13.855 -2.242 17.062 1.00 85.50 109 MET A N 1
ATOM 819 C CA . MET A 1 109 ? -14.887 -3.256 17.303 1.00 85.50 109 MET A CA 1
ATOM 820 C C . MET A 1 109 ? -14.704 -3.956 18.652 1.00 85.50 109 MET A C 1
ATOM 822 O O . MET A 1 109 ? -15.685 -4.177 19.361 1.00 85.50 109 MET A O 1
ATOM 826 N N . SER A 1 110 ? -13.455 -4.221 19.055 1.00 85.94 110 SER A N 1
ATOM 827 C CA . SER A 1 110 ? -13.133 -4.857 20.341 1.00 85.94 110 SER A CA 1
ATOM 828 C C . SER A 1 110 ? -13.510 -4.003 21.557 1.00 85.94 110 SER A C 1
ATOM 830 O O . SER A 1 110 ? -13.585 -4.499 22.680 1.00 85.94 110 SER A O 1
ATOM 832 N N . GLY A 1 111 ? -13.772 -2.707 21.355 1.00 73.88 111 GLY A N 1
ATOM 833 C CA . GLY A 1 111 ? -14.217 -1.814 22.417 1.00 73.88 111 GLY A CA 1
ATOM 834 C C . GLY A 1 111 ? -13.159 -1.535 23.481 1.00 73.88 111 GLY A C 1
ATOM 835 O O . GLY A 1 111 ? -13.526 -1.043 24.551 1.00 73.88 111 GLY A O 1
ATOM 836 N N . ARG A 1 112 ? -11.880 -1.824 23.196 1.00 74.62 112 ARG A N 1
ATOM 837 C CA . ARG A 1 112 ? -10.756 -1.440 24.052 1.00 74.62 112 ARG A CA 1
ATOM 838 C C . ARG A 1 112 ? -10.789 0.073 24.260 1.00 74.62 112 ARG A C 1
ATOM 840 O O . ARG A 1 112 ? -10.858 0.846 23.306 1.00 74.62 112 ARG A O 1
ATOM 847 N N . ALA A 1 113 ? -10.806 0.488 25.522 1.00 55.59 113 ALA A N 1
ATOM 848 C CA . ALA A 1 113 ? -10.831 1.894 25.889 1.00 55.59 113 ALA A CA 1
ATOM 849 C C . ALA A 1 113 ? -9.462 2.514 25.582 1.00 55.59 113 ALA A C 1
ATOM 851 O O . ALA A 1 113 ? -8.515 2.355 26.345 1.00 55.59 113 ALA A O 1
ATOM 852 N N . THR A 1 114 ? -9.337 3.203 24.449 1.00 64.00 114 THR A N 1
ATOM 853 C CA . THR A 1 114 ? -8.201 4.102 24.225 1.00 64.00 114 THR A CA 1
ATOM 854 C C . THR A 1 114 ? -8.326 5.297 25.175 1.00 64.00 114 THR A C 1
ATOM 856 O O . THR A 1 114 ? -9.399 5.912 25.185 1.00 64.00 114 THR A O 1
ATOM 859 N N . PRO A 1 115 ? -7.279 5.655 25.940 1.00 65.12 115 PRO A N 1
ATOM 860 C CA . PRO A 1 115 ? -7.310 6.823 26.819 1.00 65.12 115 PRO A CA 1
ATOM 861 C C . PRO A 1 115 ? -7.644 8.098 26.028 1.00 65.12 115 PRO A C 1
ATOM 863 O O . PRO A 1 115 ? -7.260 8.225 24.865 1.00 65.12 115 PRO A O 1
ATOM 866 N N . ASP A 1 116 ? -8.361 9.049 26.636 1.00 67.69 116 ASP A N 1
ATOM 867 C CA . ASP A 1 116 ? -8.980 10.180 25.918 1.00 67.69 116 ASP A CA 1
ATOM 868 C C . ASP A 1 116 ? -7.983 11.060 25.142 1.00 67.69 116 ASP A C 1
ATOM 870 O O . ASP A 1 116 ? -8.296 11.536 24.049 1.00 67.69 116 ASP A O 1
ATOM 874 N N . ILE A 1 117 ? -6.755 11.217 25.647 1.00 67.00 117 ILE A N 1
ATOM 875 C CA . ILE A 1 117 ? -5.672 11.935 24.949 1.00 67.00 117 ILE A CA 1
ATOM 876 C C . ILE A 1 117 ? -5.214 11.162 23.703 1.00 67.00 117 ILE A C 1
ATOM 878 O O . ILE A 1 117 ? -5.032 11.749 22.635 1.00 67.00 117 ILE A O 1
ATOM 882 N N . ALA A 1 118 ? -5.097 9.837 23.803 1.00 76.44 118 ALA A N 1
ATOM 883 C CA . ALA A 1 118 ? -4.742 8.981 22.675 1.00 76.44 118 ALA A CA 1
ATOM 884 C C . ALA A 1 118 ? -5.892 8.848 21.667 1.00 76.44 118 ALA A C 1
ATOM 886 O O . ALA A 1 118 ? -5.652 8.561 20.501 1.00 76.44 118 ALA A O 1
ATOM 887 N N . ARG A 1 119 ? -7.140 9.095 22.078 1.00 77.00 119 ARG A N 1
ATOM 888 C CA . ARG A 1 119 ? -8.326 8.942 21.229 1.00 77.00 119 ARG A CA 1
ATOM 889 C C . ARG A 1 119 ? -8.362 9.926 20.059 1.00 77.00 119 ARG A C 1
ATOM 891 O O . ARG A 1 119 ? -8.755 9.541 18.961 1.00 77.00 119 ARG A O 1
ATOM 898 N N . LYS A 1 120 ? -7.941 11.181 20.266 1.00 79.75 120 LYS A N 1
ATOM 899 C CA . LYS A 1 120 ? -7.856 12.179 19.180 1.00 79.75 120 LYS A CA 1
ATOM 900 C C . LYS A 1 120 ? -6.825 11.765 18.133 1.00 79.75 120 LYS A C 1
ATOM 902 O O . LYS A 1 120 ? -7.142 11.747 16.948 1.00 79.75 120 LYS A O 1
ATOM 907 N N . TRP A 1 121 ? -5.637 11.372 18.588 1.00 82.38 121 TRP A N 1
ATOM 908 C CA . TRP A 1 121 ? -4.572 10.858 17.729 1.00 82.38 121 TRP A CA 1
ATOM 909 C C . TRP A 1 121 ? -5.001 9.596 16.991 1.00 82.38 121 TRP A C 1
ATOM 911 O O . TRP A 1 121 ? -4.843 9.512 15.781 1.00 82.38 121 TRP A O 1
ATOM 921 N N . PHE A 1 122 ? -5.621 8.655 17.695 1.00 82.06 122 PHE A N 1
ATOM 922 C CA . PHE A 1 122 ? -6.110 7.412 17.117 1.00 82.06 122 PHE A CA 1
ATOM 923 C C . PHE A 1 122 ? -7.147 7.658 16.014 1.00 82.06 122 PHE A C 1
ATOM 925 O O . PHE A 1 122 ? -7.036 7.086 14.935 1.00 82.06 122 PHE A O 1
ATOM 932 N N . ASN A 1 123 ? -8.107 8.560 16.240 1.00 82.56 123 ASN A N 1
ATOM 933 C CA . ASN A 1 123 ? -9.094 8.933 15.225 1.00 82.56 123 ASN A CA 1
ATOM 934 C C . ASN A 1 123 ? -8.449 9.628 14.019 1.00 82.56 123 ASN A C 1
ATOM 936 O O . ASN A 1 123 ? -8.800 9.332 12.883 1.00 82.56 123 ASN A O 1
ATOM 940 N N . PHE A 1 124 ? -7.504 10.539 14.257 1.00 86.19 124 PHE A N 1
ATOM 941 C CA . PHE A 1 124 ? -6.782 11.238 13.194 1.00 86.19 124 PHE A CA 1
ATOM 942 C C . PHE A 1 124 ? -5.999 10.258 12.309 1.00 86.19 124 PHE A C 1
ATOM 944 O O . PHE A 1 124 ? -6.127 10.271 11.087 1.00 86.19 124 PHE A O 1
ATOM 951 N N . VAL A 1 125 ? -5.262 9.345 12.941 1.00 86.62 125 VAL A N 1
ATOM 952 C CA . VAL A 1 125 ? -4.509 8.267 1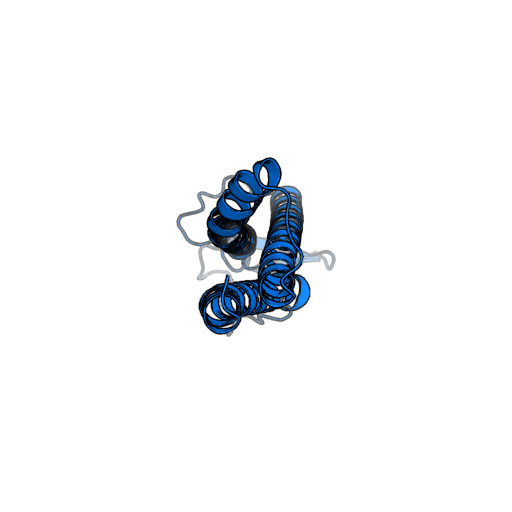2.290 1.00 86.62 125 VAL A CA 1
ATOM 953 C C . VAL A 1 125 ? -5.447 7.346 11.502 1.00 86.62 125 VAL A C 1
ATOM 955 O O . VAL A 1 125 ? -5.167 7.046 10.345 1.00 86.62 125 VAL A O 1
ATOM 958 N N . ALA A 1 126 ? -6.596 6.963 12.071 1.00 84.06 126 ALA A N 1
ATOM 959 C CA . ALA A 1 126 ? -7.599 6.133 11.399 1.00 84.06 126 ALA A CA 1
ATOM 960 C C . ALA A 1 126 ? -8.138 6.765 10.106 1.00 84.06 126 ALA A C 1
ATOM 962 O O . ALA A 1 126 ? -8.359 6.059 9.126 1.00 84.06 126 ALA A O 1
ATOM 963 N N . ILE A 1 127 ? -8.330 8.086 10.100 1.00 87.88 127 ILE A N 1
ATOM 964 C CA . ILE A 1 127 ? -8.840 8.836 8.945 1.00 87.88 127 ILE A CA 1
ATOM 965 C C . ILE A 1 127 ? -7.771 8.968 7.853 1.00 87.88 127 ILE A C 1
ATOM 967 O O . ILE A 1 127 ? -8.085 8.904 6.667 1.00 87.88 127 ILE A O 1
ATOM 971 N N . ILE A 1 128 ? -6.508 9.147 8.242 1.00 91.25 128 ILE A N 1
ATOM 972 C CA . ILE A 1 128 ? -5.417 9.480 7.317 1.00 91.25 128 ILE A CA 1
ATOM 973 C C . ILE A 1 128 ? -4.725 8.247 6.736 1.00 91.25 128 ILE A C 1
ATOM 975 O O . ILE A 1 128 ? -4.217 8.298 5.617 1.00 91.25 128 ILE A O 1
ATOM 979 N N . LEU A 1 129 ? -4.705 7.121 7.447 1.00 88.94 129 LEU A N 1
ATOM 980 C CA . LEU A 1 129 ? -4.008 5.935 6.956 1.00 88.94 129 LEU A CA 1
ATOM 981 C C . LEU A 1 129 ? -4.557 5.369 5.639 1.00 88.94 129 LEU A C 1
ATOM 983 O O . LEU A 1 129 ? -3.741 5.083 4.764 1.00 88.94 129 LEU A O 1
ATOM 987 N N . PRO A 1 130 ? -5.882 5.207 5.456 1.00 89.31 130 PRO A N 1
ATOM 988 C CA . PRO A 1 130 ? -6.429 4.704 4.199 1.00 89.31 130 PRO A CA 1
ATOM 989 C C . PRO A 1 130 ? -6.019 5.523 2.962 1.00 89.31 130 PRO A C 1
ATOM 991 O O . PRO A 1 130 ? -5.530 4.916 2.008 1.00 89.31 130 PRO A O 1
ATOM 994 N N . PRO A 1 131 ? -6.138 6.871 2.940 1.00 93.38 131 PRO A N 1
ATOM 995 C CA . PRO A 1 131 ? -5.687 7.646 1.789 1.00 93.38 131 PRO A CA 1
ATOM 996 C C . PRO A 1 131 ? -4.165 7.606 1.607 1.00 93.38 131 PRO A C 1
ATOM 998 O O . PRO A 1 131 ? -3.712 7.566 0.467 1.00 93.38 131 PRO A O 1
ATOM 1001 N N . ILE A 1 132 ? -3.364 7.545 2.681 1.00 93.25 132 ILE A N 1
ATOM 1002 C CA . ILE A 1 132 ? -1.908 7.350 2.550 1.00 93.25 132 ILE A CA 1
ATOM 1003 C C . ILE A 1 132 ? -1.600 6.007 1.881 1.00 93.25 132 ILE A C 1
ATOM 1005 O O . ILE A 1 132 ? -0.827 5.972 0.925 1.00 93.25 132 ILE A O 1
ATOM 1009 N N . ALA A 1 133 ? -2.212 4.914 2.345 1.00 92.31 133 ALA A N 1
ATOM 1010 C CA . ALA A 1 133 ? -2.021 3.587 1.768 1.00 92.31 133 ALA A CA 1
ATOM 1011 C C . ALA A 1 133 ? -2.409 3.565 0.281 1.00 92.31 133 ALA A C 1
ATOM 1013 O O . 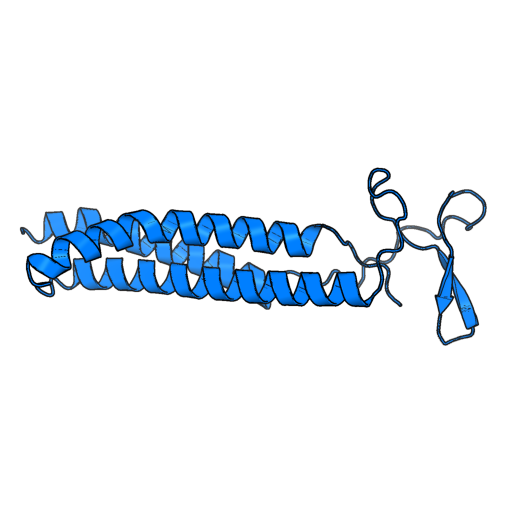ALA A 1 133 ? -1.655 3.049 -0.540 1.00 92.31 133 ALA A O 1
ATOM 1014 N N . LEU A 1 134 ? -3.530 4.194 -0.082 1.00 93.50 134 LEU A N 1
ATOM 1015 C CA . LEU A 1 134 ? -3.960 4.322 -1.474 1.00 93.50 134 LEU A CA 1
ATOM 1016 C C . LEU A 1 134 ? -2.954 5.111 -2.327 1.00 93.50 134 LEU A C 1
ATOM 1018 O O . LEU A 1 134 ? -2.582 4.658 -3.407 1.00 93.50 134 LEU A O 1
ATOM 1022 N N . CYS A 1 135 ? -2.479 6.264 -1.848 1.00 94.75 135 CYS A N 1
ATOM 1023 C CA . CYS A 1 135 ? -1.474 7.061 -2.555 1.00 94.75 135 CYS A CA 1
ATOM 1024 C C . CYS A 1 135 ? -0.168 6.283 -2.762 1.00 94.75 135 CYS A C 1
ATOM 1026 O O . CYS A 1 135 ? 0.414 6.342 -3.843 1.00 94.75 135 CYS A O 1
ATOM 1028 N N . LEU A 1 136 ? 0.280 5.534 -1.749 1.00 93.12 136 LEU A N 1
ATOM 1029 C CA . LEU A 1 136 ? 1.464 4.683 -1.857 1.00 93.12 136 LEU A CA 1
ATOM 1030 C C . LEU A 1 136 ? 1.249 3.557 -2.876 1.00 93.12 136 LEU A C 1
ATOM 1032 O O . LEU A 1 136 ? 2.134 3.319 -3.689 1.00 93.12 136 LEU A O 1
ATOM 1036 N N . LEU A 1 137 ? 0.072 2.923 -2.912 1.00 91.00 137 LEU A N 1
ATOM 1037 C CA . LEU A 1 137 ? -0.246 1.920 -3.937 1.00 91.00 137 LEU A CA 1
ATOM 1038 C C . LEU A 1 137 ? -0.181 2.503 -5.347 1.00 91.00 137 LEU A C 1
ATOM 1040 O O . LEU A 1 137 ? 0.499 1.945 -6.202 1.00 91.00 137 LEU A O 1
ATOM 1044 N N . ILE A 1 138 ? -0.814 3.657 -5.576 1.00 89.50 138 ILE A N 1
ATOM 1045 C CA . ILE A 1 138 ? -0.772 4.336 -6.879 1.00 89.50 138 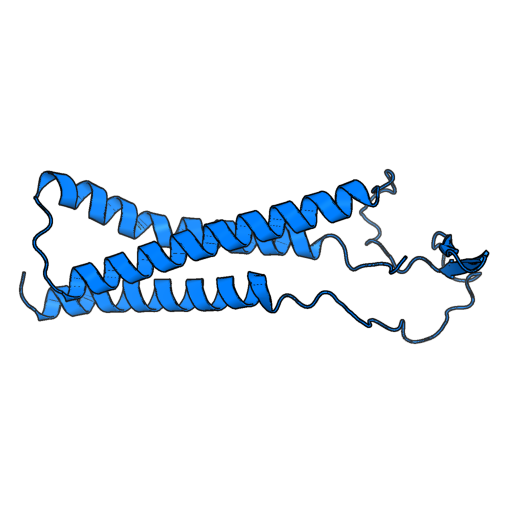ILE A CA 1
ATOM 1046 C C . ILE A 1 138 ? 0.680 4.629 -7.275 1.00 89.50 138 ILE A C 1
ATOM 1048 O O . ILE A 1 138 ? 1.084 4.327 -8.395 1.00 89.50 138 ILE A O 1
ATOM 1052 N N . LYS A 1 139 ? 1.495 5.152 -6.350 1.00 88.56 139 LYS A N 1
ATOM 1053 C CA . LYS A 1 139 ? 2.914 5.428 -6.617 1.00 88.56 139 LYS A CA 1
ATOM 1054 C C . LYS A 1 139 ? 3.744 4.177 -6.852 1.00 88.56 139 LYS A C 1
ATOM 1056 O O . LYS A 1 139 ? 4.651 4.223 -7.679 1.00 88.56 139 LYS A O 1
ATOM 1061 N N . SER A 1 140 ? 3.445 3.072 -6.179 1.00 87.62 140 SER A N 1
ATOM 1062 C CA . SER A 1 140 ? 4.115 1.807 -6.463 1.00 87.62 140 SER A CA 1
ATOM 1063 C C . SER A 1 140 ? 3.836 1.341 -7.890 1.00 87.62 140 SER A C 1
ATOM 1065 O O . SER A 1 140 ? 4.776 1.063 -8.637 1.00 87.62 140 SER A O 1
ATOM 1067 N N . VAL A 1 141 ? 2.562 1.346 -8.292 1.00 84.12 141 VAL A N 1
ATOM 1068 C CA . VAL A 1 141 ? 2.147 0.955 -9.641 1.00 84.12 141 VAL A CA 1
ATOM 1069 C C . VAL A 1 141 ? 2.761 1.884 -10.684 1.00 84.12 141 VAL A C 1
ATOM 1071 O O . VAL A 1 141 ? 3.328 1.396 -11.653 1.00 84.12 141 VAL A O 1
ATOM 1074 N N . GLU A 1 142 ? 2.743 3.205 -10.477 1.00 83.12 142 GLU A N 1
ATOM 1075 C CA . GLU A 1 142 ? 3.418 4.161 -11.368 1.00 83.12 142 GLU A CA 1
ATOM 1076 C C . GLU A 1 142 ? 4.918 3.848 -11.512 1.00 83.12 142 GLU A C 1
ATOM 1078 O O . GLU A 1 142 ? 5.446 3.830 -12.622 1.00 83.12 142 GLU A O 1
ATOM 1083 N N . LEU A 1 143 ? 5.619 3.564 -10.409 1.00 78.88 143 LEU A N 1
ATOM 1084 C CA . LEU A 1 143 ? 7.050 3.244 -10.439 1.00 78.88 143 LEU A CA 1
ATOM 1085 C C . LEU A 1 143 ? 7.350 1.930 -11.173 1.00 78.88 143 LEU A C 1
ATOM 1087 O O . LEU A 1 143 ? 8.405 1.818 -11.801 1.00 78.88 143 LEU A O 1
ATOM 1091 N N . LYS A 1 144 ? 6.434 0.957 -11.112 1.00 73.75 144 LYS A N 1
ATOM 1092 C CA . LYS A 1 144 ? 6.549 -0.340 -11.794 1.00 73.75 144 LYS A CA 1
ATOM 1093 C C . LYS A 1 144 ? 6.118 -0.281 -13.266 1.00 73.75 144 LYS A C 1
ATOM 1095 O O . LYS A 1 144 ? 6.739 -0.938 -14.096 1.00 73.75 144 LYS A O 1
ATOM 1100 N N . ALA A 1 145 ? 5.108 0.521 -13.606 1.00 66.62 145 ALA A N 1
ATOM 1101 C CA . ALA A 1 145 ? 4.484 0.564 -14.932 1.00 66.62 145 ALA A CA 1
ATOM 1102 C C . ALA A 1 145 ? 5.314 1.292 -16.003 1.00 66.62 145 ALA A C 1
ATOM 1104 O O . ALA A 1 145 ? 5.140 1.031 -17.190 1.00 66.62 145 ALA A O 1
ATOM 1105 N N . VAL A 1 146 ? 6.224 2.195 -15.618 1.00 57.56 146 VAL A N 1
ATOM 1106 C CA . VAL A 1 146 ? 6.955 3.052 -16.577 1.00 57.56 146 VAL A CA 1
ATOM 1107 C C . VAL A 1 146 ? 7.936 2.274 -17.475 1.00 57.56 146 VAL A C 1
ATOM 1109 O O . VAL A 1 146 ? 8.383 2.815 -18.484 1.00 57.56 146 VAL A O 1
ATOM 1112 N N . TYR A 1 147 ? 8.233 1.002 -17.191 1.00 54.88 147 TYR A N 1
ATOM 1113 C CA . TYR A 1 147 ? 9.120 0.190 -18.030 1.00 54.88 147 TYR A CA 1
ATOM 1114 C C . TYR A 1 147 ? 8.564 -1.225 -18.221 1.00 54.88 147 TYR A C 1
ATOM 1116 O O . TYR A 1 147 ? 8.905 -2.148 -17.474 1.00 54.88 147 TYR A O 1
ATOM 1124 N N . GLY A 1 148 ? 7.729 -1.390 -19.253 1.00 45.91 148 GLY A N 1
ATOM 1125 C CA . GLY A 1 148 ? 7.575 -2.686 -19.914 1.00 45.91 148 GLY A CA 1
ATOM 1126 C C . GLY A 1 148 ? 8.963 -3.149 -20.354 1.00 45.91 148 GLY A C 1
ATOM 1127 O O . GLY A 1 148 ? 9.713 -2.377 -20.948 1.00 45.91 148 GLY A O 1
ATOM 1128 N N . PHE A 1 149 ? 9.370 -4.339 -19.928 1.00 44.34 149 PHE A N 1
ATOM 1129 C CA . PHE A 1 149 ? 10.729 -4.814 -20.146 1.00 44.34 149 PHE A CA 1
ATOM 1130 C C . PHE A 1 149 ? 11.003 -5.079 -21.624 1.00 44.34 149 PHE A C 1
ATOM 1132 O O . PHE A 1 149 ? 10.249 -5.789 -22.281 1.00 44.34 149 PHE A O 1
ATOM 1139 N N . THR A 1 150 ? 12.169 -4.636 -22.080 1.00 34.47 150 THR A N 1
ATOM 1140 C CA . THR A 1 150 ? 12.970 -5.408 -23.029 1.00 34.47 150 THR A CA 1
ATOM 1141 C C . THR A 1 150 ? 13.807 -6.414 -22.230 1.00 34.47 150 THR A C 1
ATOM 1143 O O . THR A 1 150 ? 14.584 -5.965 -21.378 1.00 34.47 150 THR A O 1
ATOM 1146 N N . PRO A 1 151 ? 13.663 -7.734 -22.440 1.00 37.03 151 PRO A N 1
ATOM 1147 C CA . PRO A 1 151 ? 14.592 -8.707 -21.870 1.00 37.03 151 PRO A CA 1
ATOM 1148 C C . PRO A 1 151 ? 16.018 -8.457 -22.402 1.00 37.03 151 PRO A C 1
ATOM 1150 O O . PRO A 1 151 ? 16.187 -8.010 -23.539 1.00 37.03 151 PRO A O 1
ATOM 1153 N N . LEU A 1 152 ? 17.016 -8.672 -21.537 1.00 35.28 152 LEU A N 1
ATOM 1154 C CA . LEU A 1 152 ? 18.455 -8.658 -21.853 1.00 35.28 152 LEU A CA 1
ATOM 1155 C C . LEU A 1 152 ? 18.882 -9.991 -22.480 1.00 35.28 152 LEU A C 1
ATOM 1157 O O . LEU A 1 152 ? 18.391 -11.021 -21.973 1.00 35.28 152 LEU A O 1
#

Secondary structure (DSSP, 8-state):
--HHHHHHHHHHHHHHHHHHHHHHHHHHH-S---TT---SS---TTSS---EEE-TTS-EEE-----TTS------HHHHHHHHHHHHHHHHHHHHHHHHHHHHHHHHHHT----HHHHHHHHHHHHHHHHHHHHHHHHHHHHHHT-PPPP-